Protein AF-A0A948VF00-F1 (afdb_monomer)

Foldseek 3Di:
DDDDDDDDDPVNVVVVVVVVVVVVVVVVVVVVVCVVVVLQVVFCVQQVQQQVQVLVVVQVQLQQFPDWAQDDPQSPQIKTFHDPDPDSLFTKIWTWHDDDQWTKTFIATSVRHGPDIDTRHGQWDSVQWGKADPDPVQQKIKTWTWGGDSRDIDIDIDIHTHND

Radius of gyration: 29.04 Å; Cα contacts (8 Å, |Δi|>4): 302; chains: 1; bounding box: 62×48×95 Å

Secondary structure (DSSP, 8-state):
------PPPHHHHHHHHHHHHHHHHHHHHHHHHHHHHHHHHHHHHHHHHHHHHHHHHHHHHHHT-SEEEE-STT--SEEEEE-SSS-GGG-EEEEEEEETTEEEEEEE-TT--EEEEEEEESSB-GGG-EEEEEETTTTEEEEEEEEEETTEEEEEEEEEE---

pLDDT: mean 88.7, std 11.31, range [40.31, 97.81]

Nearest PDB structures (foldseek):
  3ve1-assembly1_A  TM=3.191E-01  e=6.782E-01  Neisseria meningitidis serogroup B
  8qgy-assembly1_A  TM=3.384E-01  e=9.490E-01  Homo sapiens
  4o3w-assembly1_A  TM=3.665E-01  e=4.303E+00  Actinobacillus suis
  5nmr-assembly1_A  TM=1.958E-01  e=3.440E+00  Mus musculus

Structure (mmCIF, N/CA/C/O backbone):
data_AF-A0A948VF00-F1
#
_entry.id   AF-A0A948VF00-F1
#
loop_
_atom_site.group_PDB
_atom_site.id
_atom_site.type_symbol
_atom_site.label_atom_id
_atom_site.label_alt_id
_atom_site.label_comp_id
_atom_site.label_asym_id
_atom_site.label_entity_id
_atom_site.label_seq_id
_atom_site.pdbx_PDB_ins_code
_atom_site.Cartn_x
_atom_site.Cartn_y
_atom_site.Cartn_z
_atom_site.occupancy
_atom_site.B_iso_or_equiv
_atom_site.auth_seq_id
_atom_site.auth_comp_id
_atom_site.auth_asym_id
_atom_site.auth_atom_id
_atom_site.pdbx_PDB_model_num
ATOM 1 N N . MET A 1 1 ? -35.844 35.276 70.574 1.00 40.31 1 MET A N 1
ATOM 2 C CA . MET A 1 1 ? -35.619 33.813 70.539 1.00 40.31 1 MET A CA 1
ATOM 3 C C . MET A 1 1 ? -36.095 33.294 69.189 1.00 40.31 1 MET A C 1
ATOM 5 O O . MET A 1 1 ? -37.293 33.307 68.944 1.00 40.31 1 MET A O 1
ATOM 9 N N . SER A 1 2 ? -35.182 32.929 68.288 1.00 50.16 2 SER A N 1
ATOM 10 C CA . SER A 1 2 ? -35.513 32.374 66.971 1.00 50.16 2 SER A CA 1
ATOM 11 C C . SER A 1 2 ? -35.809 30.875 67.097 1.00 50.16 2 SER A C 1
ATOM 13 O O . SER A 1 2 ? -34.948 30.086 67.475 1.00 50.16 2 SER A O 1
ATOM 15 N N . LYS A 1 3 ? -37.045 30.470 66.799 1.00 55.75 3 LYS A N 1
ATOM 16 C CA . LYS A 1 3 ? -37.428 29.059 66.648 1.00 55.75 3 LYS A CA 1
ATOM 17 C C . LYS A 1 3 ? -38.077 28.882 65.284 1.00 55.75 3 LYS A C 1
ATOM 19 O O . LYS A 1 3 ? -39.275 29.070 65.120 1.00 55.75 3 LYS A O 1
ATOM 24 N N . GLY A 1 4 ? -37.243 28.551 64.308 1.00 58.94 4 GLY A N 1
ATOM 25 C CA . GLY A 1 4 ? -37.638 28.224 62.944 1.00 58.94 4 GLY A CA 1
ATOM 26 C C . GLY A 1 4 ? -36.839 27.025 62.454 1.00 58.94 4 GLY A C 1
ATOM 27 O O . GLY A 1 4 ? -36.084 27.146 61.502 1.00 58.94 4 GLY A O 1
ATOM 28 N N . GLN A 1 5 ? -36.949 25.886 63.137 1.00 59.25 5 GLN A N 1
ATOM 29 C CA . GLN A 1 5 ? -36.446 24.614 62.619 1.00 59.25 5 GLN A CA 1
ATOM 30 C C . GLN A 1 5 ? -37.650 23.792 62.159 1.00 59.25 5 GLN A C 1
ATOM 32 O O . GLN A 1 5 ? -38.368 23.214 62.971 1.00 59.25 5 GLN A O 1
ATOM 37 N N . LYS A 1 6 ? -37.906 23.812 60.847 1.00 59.59 6 LYS A N 1
ATOM 38 C CA . LYS A 1 6 ? -38.835 22.894 60.186 1.00 59.59 6 LYS A CA 1
ATOM 39 C C . LYS A 1 6 ? -38.057 21.614 59.888 1.00 59.59 6 LYS A C 1
ATOM 41 O O . LYS A 1 6 ? -37.067 21.660 59.166 1.00 59.59 6 LYS A O 1
ATOM 46 N N . GLY A 1 7 ? -38.457 20.510 60.513 1.00 60.22 7 GLY A N 1
ATOM 47 C CA . GLY A 1 7 ? -37.851 19.202 60.287 1.00 60.22 7 GLY A CA 1
ATOM 48 C C . GLY A 1 7 ? -38.147 18.710 58.874 1.00 60.22 7 GLY A C 1
ATOM 49 O O . GLY A 1 7 ? -39.299 18.735 58.445 1.00 60.22 7 GLY A O 1
ATOM 50 N N . PHE A 1 8 ? -37.107 18.269 58.168 1.00 61.38 8 PHE A N 1
ATOM 51 C CA . PHE A 1 8 ? -37.242 17.493 56.939 1.00 61.38 8 PHE A CA 1
ATOM 52 C C . PHE A 1 8 ? -38.110 16.262 57.216 1.00 61.38 8 PHE A C 1
ATOM 54 O O . PHE A 1 8 ? -37.881 15.537 58.188 1.00 61.38 8 PHE A O 1
ATOM 61 N N . THR A 1 9 ? -39.127 16.034 56.389 1.00 81.00 9 THR A N 1
ATOM 62 C CA . THR A 1 9 ? -39.995 14.859 56.542 1.00 81.00 9 THR A CA 1
ATOM 63 C C . THR A 1 9 ? -39.297 13.628 55.956 1.00 81.00 9 THR A C 1
ATOM 65 O O . THR A 1 9 ? -38.672 13.709 54.904 1.00 81.00 9 THR A O 1
ATOM 68 N N . LEU A 1 10 ? -39.391 12.468 56.621 1.00 80.88 10 LEU A N 1
ATOM 69 C CA . LEU A 1 10 ? -38.803 11.194 56.155 1.00 80.88 10 LEU A CA 1
ATOM 70 C C . LEU A 1 10 ? -39.167 10.872 54.694 1.00 80.88 10 LEU A C 1
ATOM 72 O O . LEU A 1 10 ? -38.346 10.352 53.943 1.00 80.88 10 LEU A O 1
ATOM 76 N N . LEU A 1 11 ? -40.384 11.239 54.285 1.00 83.25 11 LEU A N 1
ATOM 77 C CA . LEU A 1 11 ? -40.880 11.095 52.919 1.00 83.25 11 LEU A CA 1
ATOM 78 C C . LEU A 1 11 ? -40.048 11.890 51.901 1.00 83.25 11 LEU A C 1
ATOM 80 O O . LEU A 1 11 ? -39.758 11.390 50.820 1.00 83.25 11 LEU A O 1
ATOM 84 N N . GLU A 1 12 ? -39.628 13.101 52.251 1.00 83.62 12 GLU A N 1
ATOM 85 C CA . GLU A 1 12 ? -38.840 13.980 51.385 1.00 83.62 12 GLU A CA 1
ATOM 86 C C . GLU A 1 12 ? -37.438 13.412 51.126 1.00 83.62 12 GLU A C 1
ATOM 88 O O . GLU A 1 12 ? -36.934 13.492 50.008 1.00 83.62 12 GLU A O 1
ATOM 93 N N . ILE A 1 13 ? -36.846 12.738 52.117 1.00 85.50 13 ILE A N 1
ATOM 94 C CA . ILE A 1 13 ? -35.561 12.039 51.958 1.00 85.50 13 ILE A CA 1
ATOM 95 C C . ILE A 1 13 ? -35.714 10.813 51.046 1.00 85.50 13 ILE A C 1
ATOM 97 O O . ILE A 1 13 ? -34.868 10.572 50.182 1.00 85.50 13 ILE A O 1
ATOM 101 N N . VAL A 1 14 ? -36.797 10.044 51.191 1.00 88.88 14 VAL A N 1
ATOM 102 C CA . VAL A 1 14 ? -37.054 8.865 50.344 1.00 88.88 14 VAL A CA 1
ATOM 103 C C . VAL A 1 14 ? -37.308 9.278 48.893 1.00 88.88 14 VAL A C 1
ATOM 105 O O . VAL A 1 14 ? -36.721 8.711 47.975 1.00 88.88 14 VAL A O 1
ATOM 108 N N . VAL A 1 15 ? -38.124 10.309 48.672 1.00 89.62 15 VAL A N 1
ATOM 109 C CA . VAL A 1 15 ? -38.400 10.819 47.322 1.00 89.62 15 VAL A CA 1
ATOM 110 C C . VAL A 1 15 ? -37.148 11.460 46.715 1.00 89.62 15 VAL A C 1
ATOM 112 O O . VAL A 1 15 ? -36.803 11.166 45.572 1.00 89.62 15 VAL A O 1
ATOM 115 N N . GLY A 1 16 ? -36.415 12.272 47.482 1.00 90.38 16 GLY A N 1
ATOM 116 C CA . GLY A 1 16 ? -35.181 12.911 47.020 1.00 90.38 16 GLY A CA 1
ATOM 117 C C . GLY A 1 16 ? -34.080 11.909 46.658 1.00 90.38 16 GLY A C 1
ATOM 118 O O . GLY A 1 16 ? -33.420 12.066 45.631 1.00 90.38 16 GLY A O 1
ATOM 119 N N . SER A 1 17 ? -33.912 10.844 47.448 1.00 87.44 17 SER A N 1
ATOM 120 C CA . SER A 1 17 ? -32.937 9.780 47.157 1.00 87.44 17 SER A CA 1
ATOM 121 C C . SER A 1 17 ? -33.322 8.942 45.937 1.00 87.44 17 SER A C 1
ATOM 123 O O . SER A 1 17 ? -32.447 8.611 45.137 1.00 87.44 17 SER A O 1
ATOM 125 N N . ALA A 1 18 ? -34.614 8.668 45.731 1.00 91.12 18 ALA A N 1
ATOM 126 C CA . ALA A 1 18 ? -35.093 7.989 44.530 1.00 91.12 18 ALA A CA 1
ATOM 127 C C . ALA A 1 18 ? -34.823 8.817 43.262 1.00 91.12 18 ALA A C 1
ATOM 129 O O . ALA A 1 18 ? -34.304 8.290 42.279 1.00 91.12 18 ALA A O 1
ATOM 130 N N . ILE A 1 19 ? -35.100 10.126 43.299 1.00 91.75 19 ILE A N 1
ATOM 131 C CA . ILE A 1 19 ? -34.811 11.034 42.178 1.00 91.75 19 ILE A CA 1
ATOM 132 C C . ILE A 1 19 ? -33.300 11.096 41.917 1.00 91.75 19 ILE A C 1
ATOM 134 O O . ILE A 1 19 ? -32.871 10.963 40.773 1.00 91.75 19 ILE A O 1
ATOM 138 N N . MET A 1 20 ? -32.482 11.226 42.967 1.00 91.25 20 MET A N 1
ATOM 139 C CA . MET A 1 20 ? -31.017 11.220 42.851 1.00 91.25 20 MET A CA 1
ATOM 140 C C . MET A 1 20 ? -30.490 9.934 42.210 1.00 91.25 20 MET A C 1
ATOM 142 O O . MET A 1 20 ? -29.644 10.010 41.324 1.00 91.25 20 MET A O 1
ATOM 146 N N . ALA A 1 21 ? -30.998 8.763 42.605 1.00 89.00 21 ALA A N 1
ATOM 147 C CA . ALA A 1 21 ? -30.574 7.487 42.034 1.00 89.00 21 ALA A CA 1
ATOM 148 C C . ALA A 1 21 ? -30.869 7.403 40.527 1.00 89.00 21 ALA A C 1
ATOM 150 O O . ALA A 1 21 ? -30.024 6.946 39.757 1.00 89.00 21 ALA A O 1
ATOM 151 N N . VAL A 1 22 ? -32.030 7.902 40.092 1.00 90.81 22 VAL A N 1
ATOM 152 C CA . VAL A 1 22 ? -32.395 7.958 38.668 1.00 90.81 22 VAL A CA 1
ATOM 153 C C . VAL A 1 22 ? -31.482 8.917 37.902 1.00 90.81 22 VAL A C 1
ATOM 155 O O . VAL A 1 22 ? -30.976 8.561 36.839 1.00 90.81 22 VAL A O 1
ATOM 158 N N . VAL A 1 23 ? -31.225 10.110 38.447 1.00 91.50 23 VAL A N 1
ATOM 159 C CA . VAL A 1 23 ? -30.359 11.113 37.808 1.00 91.50 23 VAL A CA 1
ATOM 160 C C . VAL A 1 23 ? -28.924 10.600 37.684 1.00 91.50 23 VAL A C 1
ATOM 162 O O . VAL A 1 23 ? -28.344 10.653 36.601 1.00 91.50 23 VAL A O 1
ATOM 165 N N . VAL A 1 24 ? -28.361 10.048 38.761 1.00 91.75 24 VAL A N 1
ATOM 166 C CA . VAL A 1 24 ? -27.003 9.483 38.754 1.00 91.75 24 VAL A CA 1
ATOM 167 C C . VAL A 1 24 ? -26.916 8.291 37.803 1.00 91.75 24 VAL A C 1
ATOM 169 O O . VAL A 1 24 ? -25.950 8.193 37.049 1.00 91.75 24 VAL A O 1
ATOM 172 N N . GLY A 1 25 ? -27.932 7.424 37.772 1.00 88.06 25 GLY A N 1
ATOM 173 C CA . GLY A 1 25 ? -27.997 6.304 36.833 1.00 88.06 25 GLY A CA 1
ATOM 174 C C . GLY A 1 25 ? -27.995 6.754 35.369 1.00 88.06 25 GLY A C 1
ATOM 175 O O . GLY A 1 25 ? -27.238 6.218 34.561 1.00 88.06 25 GLY A O 1
ATOM 176 N N . ALA A 1 26 ? -28.777 7.783 35.031 1.00 83.06 26 ALA A N 1
ATOM 177 C CA . ALA A 1 26 ? -28.815 8.346 33.682 1.00 83.06 26 ALA A CA 1
ATOM 178 C C . ALA A 1 26 ? -27.469 8.980 33.274 1.00 83.06 26 ALA A C 1
ATOM 180 O O . ALA A 1 26 ? -27.003 8.798 32.145 1.00 83.06 26 ALA A O 1
ATOM 181 N N . ILE A 1 27 ? -26.803 9.676 34.201 1.00 90.31 27 ILE A N 1
ATOM 182 C CA . ILE A 1 27 ? -25.475 10.261 33.969 1.00 90.31 27 ILE A CA 1
ATOM 183 C C . ILE A 1 27 ? -24.422 9.160 33.778 1.00 90.31 27 ILE A C 1
ATOM 185 O O . ILE A 1 27 ? -23.634 9.214 32.840 1.00 90.31 27 ILE A O 1
ATOM 189 N N . ALA A 1 28 ? -24.429 8.121 34.614 1.00 84.50 28 ALA A N 1
ATOM 190 C CA . ALA A 1 28 ? -23.499 7.004 34.479 1.00 84.50 28 ALA A CA 1
ATOM 191 C C . ALA A 1 28 ? -23.665 6.288 33.127 1.00 84.50 28 ALA A C 1
ATOM 193 O O . ALA A 1 28 ? -22.679 6.067 32.428 1.00 84.50 28 ALA A O 1
ATOM 194 N N . ALA A 1 29 ? -24.906 6.008 32.714 1.00 82.38 29 ALA A N 1
ATOM 195 C CA . ALA A 1 29 ? -25.194 5.369 31.432 1.00 82.38 29 ALA A CA 1
ATOM 196 C C . ALA A 1 29 ? -24.700 6.203 30.237 1.00 82.38 29 ALA A C 1
ATOM 198 O O . ALA A 1 29 ? -24.080 5.669 29.319 1.00 82.38 29 ALA A O 1
ATOM 199 N N . THR A 1 30 ? -24.928 7.519 30.259 1.00 78.44 30 THR A N 1
ATOM 200 C CA . THR A 1 30 ? -24.468 8.423 29.190 1.00 78.44 30 THR A CA 1
ATOM 201 C C . THR A 1 30 ? -22.944 8.511 29.120 1.00 78.44 30 THR A C 1
ATOM 203 O O . THR A 1 30 ? -22.387 8.449 28.025 1.00 78.44 30 THR A O 1
ATOM 206 N N . ILE A 1 31 ? -22.255 8.560 30.264 1.00 79.44 31 ILE A N 1
ATOM 207 C CA . ILE A 1 31 ? -20.787 8.511 30.324 1.00 79.44 31 ILE A CA 1
ATOM 208 C C . ILE A 1 31 ? -20.262 7.195 29.733 1.00 79.44 31 ILE A C 1
ATOM 210 O O . ILE A 1 31 ? -19.361 7.216 28.894 1.00 79.44 31 ILE A O 1
ATOM 214 N N . THR A 1 32 ? -20.838 6.050 30.109 1.00 75.94 32 THR A N 1
ATOM 215 C CA . THR A 1 32 ? -20.422 4.742 29.580 1.00 75.94 32 THR A CA 1
ATOM 216 C C . THR A 1 32 ? -20.620 4.643 28.066 1.00 75.94 32 THR A C 1
ATOM 218 O O . THR A 1 32 ? -19.721 4.177 27.369 1.00 75.94 32 THR A O 1
ATOM 221 N N . ILE A 1 33 ? -21.748 5.129 27.538 1.00 75.69 33 ILE A N 1
ATOM 222 C CA . ILE A 1 33 ? -22.019 5.147 26.090 1.00 75.69 33 ILE A CA 1
ATOM 223 C C . ILE A 1 33 ? -20.983 5.997 25.342 1.00 75.69 33 ILE A C 1
ATOM 225 O O . ILE A 1 33 ? -20.519 5.596 24.275 1.00 75.69 33 ILE A O 1
ATOM 229 N N . LEU A 1 34 ? -20.591 7.151 25.890 1.00 71.50 34 LEU A N 1
ATOM 230 C CA . LEU A 1 34 ? -19.570 8.005 25.278 1.00 71.50 34 LEU A CA 1
ATOM 231 C C . LEU A 1 34 ? -18.203 7.314 25.229 1.00 71.50 34 LEU A C 1
ATOM 233 O O . LEU A 1 34 ? -17.562 7.327 24.181 1.00 71.50 34 LEU A O 1
ATOM 237 N N . PHE A 1 35 ? -17.777 6.667 26.317 1.00 70.19 35 PHE A N 1
ATOM 238 C CA . PHE A 1 35 ? -16.492 5.961 26.348 1.00 70.19 35 PHE A CA 1
ATOM 239 C C . PHE A 1 35 ? -16.450 4.744 25.417 1.00 70.19 35 PHE A C 1
ATOM 241 O O . PHE A 1 35 ? -15.442 4.539 24.743 1.00 70.19 35 PHE A O 1
ATOM 248 N N . LEU A 1 36 ? -17.535 3.966 25.335 1.00 66.75 36 LEU A N 1
ATOM 249 C CA . LEU A 1 36 ? -17.604 2.799 24.449 1.00 66.75 36 LEU A CA 1
ATOM 250 C C . LEU A 1 36 ? -17.598 3.196 22.963 1.00 66.75 36 LEU A C 1
ATOM 252 O O . LEU A 1 36 ? -16.896 2.576 22.169 1.00 66.75 36 LEU A O 1
ATOM 256 N N . ASN A 1 37 ? -18.317 4.258 22.587 1.00 62.75 37 ASN A N 1
ATOM 257 C CA . ASN A 1 37 ? -18.371 4.712 21.193 1.00 62.75 37 ASN A CA 1
ATOM 258 C C . ASN A 1 37 ? -17.099 5.446 20.739 1.00 62.75 37 ASN A C 1
ATOM 260 O O . ASN A 1 37 ? -16.770 5.430 19.553 1.00 62.75 37 ASN A O 1
ATOM 264 N N . TYR A 1 38 ? -16.374 6.097 21.655 1.00 60.91 38 TYR A N 1
ATOM 265 C CA . TYR A 1 38 ? -15.172 6.852 21.300 1.00 60.91 38 TYR A CA 1
ATOM 266 C C . TYR A 1 38 ? -14.048 5.947 20.773 1.00 60.91 38 TYR A C 1
ATOM 268 O O . TYR A 1 38 ? -13.407 6.303 19.788 1.00 60.91 38 TYR A O 1
ATOM 276 N N . GLY A 1 39 ? -13.845 4.766 21.372 1.00 58.66 39 GLY A N 1
ATOM 277 C CA . GLY A 1 39 ? -12.815 3.813 20.931 1.00 58.66 39 GLY A CA 1
ATOM 278 C C . GLY A 1 39 ? -13.050 3.285 19.510 1.00 58.66 39 GLY A C 1
ATOM 279 O O . GLY A 1 39 ? -12.154 3.337 18.673 1.00 58.66 39 GLY A O 1
ATOM 280 N N . GLN A 1 40 ? -14.283 2.876 19.190 1.00 61.03 40 GLN A N 1
ATOM 281 C CA . GLN A 1 40 ? -14.621 2.378 17.848 1.00 61.03 40 GLN A CA 1
ATOM 282 C C . GLN A 1 40 ? -14.497 3.467 16.772 1.00 61.03 40 GLN A C 1
ATOM 284 O O . GLN A 1 40 ? -13.929 3.241 15.702 1.00 61.03 40 GLN A O 1
ATOM 289 N N . MET A 1 41 ? -14.955 4.690 17.064 1.00 61.75 41 MET A N 1
ATOM 290 C CA . MET A 1 41 ? -14.797 5.803 16.124 1.00 61.75 41 MET A CA 1
ATOM 291 C C . MET A 1 41 ? -13.331 6.227 15.959 1.00 61.75 41 MET A C 1
ATOM 293 O O . MET A 1 41 ? -12.934 6.627 14.865 1.00 61.75 41 MET A O 1
ATOM 297 N N . ALA A 1 42 ? -12.505 6.137 17.005 1.00 66.44 42 ALA A N 1
ATOM 298 C CA . ALA A 1 42 ? -11.089 6.500 16.942 1.00 66.44 42 ALA A CA 1
ATOM 299 C C . ALA A 1 42 ? -10.274 5.559 16.033 1.00 66.44 42 ALA A C 1
ATOM 301 O O . ALA A 1 42 ? -9.467 6.036 15.222 1.00 66.44 42 ALA A O 1
ATOM 302 N N . GLY A 1 43 ? -10.527 4.246 16.112 1.00 72.12 43 GLY A N 1
ATOM 303 C CA . GLY A 1 43 ? -9.907 3.242 15.243 1.00 72.12 43 GLY A CA 1
ATOM 304 C C . GLY A 1 43 ? -10.194 3.510 13.763 1.00 72.12 43 GLY A C 1
ATOM 305 O O . GLY A 1 43 ? -9.265 3.690 12.968 1.00 72.12 43 GLY A O 1
ATOM 306 N N . GLN A 1 44 ? -11.474 3.667 13.406 1.00 76.75 44 GLN A N 1
ATOM 307 C CA . GLN A 1 44 ? -11.890 3.961 12.028 1.00 76.75 44 GLN A CA 1
ATOM 308 C C . GLN A 1 44 ? -11.367 5.313 11.519 1.00 76.75 44 GLN A C 1
ATOM 310 O O . GLN A 1 44 ? -10.874 5.392 10.391 1.00 76.75 44 GLN A O 1
ATOM 315 N N . ASN A 1 45 ? -11.395 6.359 12.356 1.00 81.44 45 ASN A N 1
ATOM 316 C CA . ASN A 1 45 ? -10.863 7.683 12.008 1.00 81.44 45 ASN A CA 1
ATOM 317 C C . ASN A 1 45 ? -9.354 7.669 11.733 1.00 81.44 45 ASN A C 1
ATOM 319 O O . ASN A 1 45 ? -8.853 8.562 11.052 1.00 81.44 45 ASN A O 1
ATOM 323 N N . THR A 1 46 ? -8.628 6.659 12.220 1.00 86.62 46 THR A N 1
ATOM 324 C CA . THR A 1 46 ? -7.211 6.487 11.888 1.00 86.62 46 THR A CA 1
ATOM 325 C C . THR A 1 46 ? -7.006 5.575 10.689 1.00 86.62 46 THR A C 1
ATOM 327 O O . THR A 1 46 ? -6.203 5.910 9.824 1.00 86.62 46 THR A O 1
ATOM 330 N N . ALA A 1 47 ? -7.701 4.437 10.624 1.00 91.38 47 ALA A N 1
ATOM 331 C CA . ALA A 1 47 ? -7.515 3.434 9.577 1.00 91.38 47 ALA A CA 1
ATOM 332 C C . ALA A 1 47 ? -7.950 3.943 8.191 1.00 91.38 47 ALA A C 1
ATOM 334 O O . ALA A 1 47 ? -7.290 3.665 7.189 1.00 91.38 47 ALA A O 1
ATOM 335 N N . LEU A 1 48 ? -9.023 4.743 8.122 1.00 93.50 48 LEU A N 1
ATOM 336 C CA . LEU A 1 48 ? -9.547 5.257 6.856 1.00 93.50 48 LEU A CA 1
ATOM 337 C C . LEU A 1 48 ? -8.536 6.146 6.095 1.00 93.50 48 LEU A C 1
ATOM 339 O O . LEU A 1 48 ? -8.307 5.878 4.913 1.00 93.50 48 LEU A O 1
ATOM 343 N N . PRO A 1 49 ? -7.883 7.149 6.717 1.00 94.62 49 PRO A N 1
ATOM 344 C CA . PRO A 1 49 ? -6.812 7.896 6.061 1.00 94.62 49 PRO A CA 1
ATOM 345 C C . PRO A 1 49 ? -5.667 7.019 5.536 1.00 94.62 49 PRO A C 1
ATOM 347 O O . PRO A 1 49 ? -5.111 7.329 4.484 1.00 94.62 49 PRO A O 1
ATOM 350 N N . GLN A 1 50 ? -5.331 5.914 6.217 1.00 95.94 50 GLN A N 1
ATOM 351 C CA . GLN A 1 50 ? -4.245 5.019 5.791 1.00 95.94 50 GLN A CA 1
ATOM 352 C C . GLN A 1 50 ? -4.583 4.315 4.477 1.00 95.94 50 GLN A C 1
ATOM 354 O O . GLN A 1 50 ? -3.815 4.389 3.517 1.00 95.94 50 GLN A O 1
ATOM 359 N N . VAL A 1 51 ? -5.768 3.700 4.391 1.00 96.50 51 VAL A N 1
ATOM 360 C CA . VAL A 1 51 ? -6.206 3.033 3.154 1.00 96.50 51 VAL A CA 1
ATOM 361 C C . VAL A 1 51 ? -6.429 4.022 2.011 1.00 96.50 51 VAL A C 1
ATOM 363 O O . VAL A 1 51 ? -6.239 3.669 0.847 1.00 96.50 51 VAL A O 1
ATOM 366 N N . GLN A 1 52 ? -6.823 5.263 2.319 1.00 97.00 52 GLN A N 1
ATOM 367 C CA . GLN A 1 52 ? -6.980 6.332 1.331 1.00 97.00 52 GLN A CA 1
ATOM 368 C C . GLN A 1 52 ? -5.635 6.814 0.794 1.00 97.00 52 GLN A C 1
ATOM 370 O O . GLN A 1 52 ? -5.489 6.947 -0.420 1.00 97.00 52 GLN A O 1
ATOM 375 N N . ASN A 1 53 ? -4.644 7.029 1.661 1.00 97.44 53 ASN A N 1
ATOM 376 C CA . ASN A 1 53 ? -3.322 7.466 1.223 1.00 97.44 53 ASN A CA 1
ATOM 377 C C . ASN A 1 53 ? -2.619 6.370 0.409 1.00 97.44 53 ASN A C 1
ATOM 379 O O . ASN A 1 53 ? -2.103 6.646 -0.672 1.00 97.44 53 ASN A O 1
ATOM 383 N N . ALA A 1 54 ? -2.677 5.113 0.865 1.00 96.94 54 ALA A N 1
ATOM 384 C CA . ALA A 1 54 ? -2.165 3.971 0.107 1.00 96.94 54 ALA A CA 1
ATOM 385 C C . ALA A 1 54 ? -2.826 3.860 -1.275 1.00 96.94 54 ALA A C 1
ATOM 387 O O . ALA A 1 54 ? -2.132 3.790 -2.291 1.00 96.94 54 ALA A O 1
ATOM 388 N N . GLY A 1 55 ? -4.161 3.932 -1.316 1.00 97.06 55 GLY A N 1
ATOM 389 C CA . GLY A 1 55 ? -4.924 3.926 -2.560 1.00 97.06 55 GLY A CA 1
ATOM 390 C C . GLY A 1 55 ? -4.530 5.055 -3.507 1.00 97.06 55 GLY A C 1
ATOM 391 O O . GLY A 1 55 ? -4.293 4.803 -4.686 1.00 97.06 55 GLY A O 1
ATOM 392 N N . PHE A 1 56 ? -4.405 6.282 -2.995 1.00 97.31 56 PHE A N 1
ATOM 393 C CA . PHE A 1 56 ? -4.011 7.452 -3.779 1.00 97.31 56 PHE A CA 1
ATOM 394 C C . PHE A 1 56 ? -2.635 7.276 -4.427 1.00 97.31 56 PHE A C 1
ATOM 396 O O . PHE A 1 56 ? -2.511 7.434 -5.641 1.00 97.31 56 PHE A O 1
ATOM 403 N N . TRP A 1 57 ? -1.613 6.929 -3.640 1.00 97.62 57 TRP A N 1
ATOM 404 C CA . TRP A 1 57 ? -0.247 6.815 -4.148 1.00 97.62 57 TRP A CA 1
ATOM 405 C C . TRP A 1 57 ? -0.111 5.695 -5.175 1.00 97.62 57 TRP A C 1
ATOM 407 O O . TRP A 1 57 ? 0.423 5.944 -6.252 1.00 97.62 57 TRP A O 1
ATOM 417 N N . VAL A 1 58 ? -0.605 4.491 -4.867 1.00 96.88 58 VAL A N 1
ATOM 418 C CA . VAL A 1 58 ? -0.498 3.345 -5.784 1.00 96.88 58 VAL A CA 1
ATOM 419 C C . VAL A 1 58 ? -1.289 3.606 -7.065 1.00 96.88 58 VAL A C 1
ATOM 421 O O . VAL A 1 58 ? -0.761 3.424 -8.156 1.00 96.88 58 VAL A O 1
ATOM 424 N N . THR A 1 59 ? -2.530 4.095 -6.959 1.00 96.56 59 THR A N 1
ATOM 425 C CA . THR A 1 59 ? -3.370 4.379 -8.136 1.00 96.56 59 THR A CA 1
ATOM 426 C C . THR A 1 59 ? -2.719 5.413 -9.044 1.00 96.56 59 THR A C 1
ATOM 428 O O . THR A 1 59 ? -2.679 5.223 -10.258 1.00 96.56 59 THR A O 1
ATOM 431 N N . ARG A 1 60 ? -2.203 6.505 -8.469 1.00 96.25 60 ARG A N 1
ATOM 432 C CA . ARG A 1 60 ? -1.543 7.564 -9.234 1.00 96.25 60 ARG A CA 1
ATOM 433 C C . ARG A 1 60 ? -0.350 7.012 -10.008 1.00 96.25 60 ARG A C 1
ATOM 435 O O . ARG A 1 60 ? -0.246 7.264 -11.202 1.00 96.25 60 ARG A O 1
ATOM 442 N N . ASP A 1 61 ? 0.512 6.251 -9.341 1.00 96.50 61 ASP A N 1
ATOM 443 C CA . ASP A 1 61 ? 1.723 5.734 -9.967 1.00 96.50 61 ASP A CA 1
ATOM 444 C C . ASP A 1 61 ? 1.411 4.671 -11.022 1.00 96.50 61 ASP A C 1
ATOM 446 O O . ASP A 1 61 ? 2.013 4.705 -12.091 1.00 96.50 61 ASP A O 1
ATOM 450 N N . VAL A 1 62 ? 0.421 3.800 -10.787 1.00 95.94 62 VAL A N 1
ATOM 451 C CA . VAL A 1 62 ? -0.053 2.835 -11.793 1.00 95.94 62 VAL A CA 1
ATOM 452 C C . VAL A 1 62 ? -0.572 3.563 -13.032 1.00 95.94 62 VAL A C 1
ATOM 454 O O . VAL A 1 62 ? -0.170 3.223 -14.142 1.00 95.94 62 VAL A O 1
ATOM 457 N N . GLN A 1 63 ? -1.398 4.603 -12.869 1.00 95.56 63 GLN A N 1
ATOM 458 C CA . GLN A 1 63 ? -1.925 5.384 -13.998 1.00 95.56 63 GLN A CA 1
ATOM 459 C C . GLN A 1 63 ? -0.819 5.984 -14.868 1.00 95.56 63 GLN A C 1
ATOM 461 O O . GLN A 1 63 ? -0.987 6.073 -16.082 1.00 95.56 63 GLN A O 1
ATOM 466 N N . THR A 1 64 ? 0.288 6.396 -14.252 1.00 94.69 64 THR A N 1
ATOM 467 C CA . THR A 1 64 ? 1.439 7.0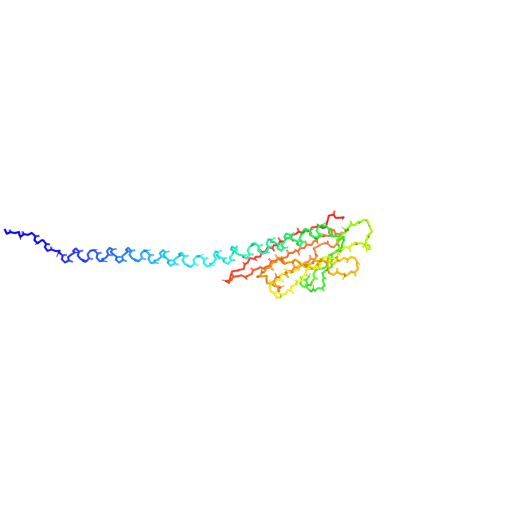01 -14.932 1.00 94.69 64 THR A CA 1
ATOM 468 C C . THR A 1 64 ? 2.550 6.009 -15.250 1.00 94.69 64 THR A C 1
ATOM 470 O O . THR A 1 64 ? 3.604 6.431 -15.704 1.00 94.69 64 THR A O 1
ATOM 473 N N . SER A 1 65 ? 2.374 4.718 -14.976 1.00 94.94 65 SER A N 1
ATOM 474 C CA . SER A 1 65 ? 3.418 3.718 -15.200 1.00 94.94 65 SER A CA 1
ATOM 475 C C . SER A 1 65 ? 3.325 3.123 -16.596 1.00 94.94 65 SER A C 1
ATOM 477 O O . SER A 1 65 ? 2.236 2.805 -17.077 1.00 94.94 65 SER A O 1
ATOM 479 N N . ARG A 1 66 ? 4.477 2.940 -17.240 1.00 92.31 66 ARG A N 1
ATOM 480 C CA . ARG A 1 66 ? 4.582 2.241 -18.522 1.00 92.31 66 ARG A CA 1
ATOM 481 C C . ARG A 1 66 ? 4.438 0.733 -18.329 1.00 92.31 66 ARG A C 1
ATOM 483 O O . ARG A 1 66 ? 3.795 0.059 -19.126 1.00 92.31 66 ARG A O 1
ATOM 490 N N . ASN A 1 67 ? 4.995 0.212 -17.237 1.00 92.19 67 ASN A N 1
ATOM 491 C CA . ASN A 1 67 ? 4.922 -1.201 -16.886 1.00 92.19 67 ASN A CA 1
ATOM 492 C C . ASN A 1 67 ? 4.582 -1.377 -15.401 1.00 92.19 67 ASN A C 1
ATOM 494 O O . ASN A 1 67 ? 5.086 -0.636 -14.555 1.00 92.19 67 ASN A O 1
ATOM 498 N N . VAL A 1 68 ? 3.751 -2.377 -15.114 1.00 94.50 68 VAL A N 1
ATOM 499 C CA . VAL A 1 68 ? 3.271 -2.760 -13.786 1.00 94.50 68 VAL A CA 1
ATOM 500 C C . VAL A 1 68 ? 3.647 -4.218 -13.568 1.00 94.50 68 VAL A C 1
ATOM 502 O O . VAL A 1 68 ? 3.178 -5.102 -14.280 1.00 94.50 68 VAL A O 1
ATOM 505 N N . THR A 1 69 ? 4.499 -4.488 -12.586 1.00 93.50 69 THR A N 1
ATOM 506 C CA . THR A 1 69 ? 4.952 -5.843 -12.261 1.00 93.50 69 THR A CA 1
ATOM 507 C C . THR A 1 69 ? 4.670 -6.147 -10.797 1.00 93.50 69 THR A C 1
ATOM 509 O O . THR A 1 69 ? 5.169 -5.477 -9.898 1.00 93.50 69 THR A O 1
ATOM 512 N N . ALA A 1 70 ? 3.864 -7.176 -10.566 1.00 90.88 70 ALA A N 1
ATOM 513 C CA . ALA A 1 70 ? 3.535 -7.703 -9.251 1.00 90.88 70 ALA A CA 1
ATOM 514 C C . ALA A 1 70 ? 4.303 -9.014 -9.043 1.00 90.88 70 ALA A C 1
ATOM 516 O O . ALA A 1 70 ? 4.187 -9.922 -9.867 1.00 90.88 70 ALA A O 1
ATOM 517 N N . THR A 1 71 ? 5.117 -9.089 -7.988 1.00 80.25 71 THR A N 1
ATOM 518 C CA . THR A 1 71 ? 6.103 -10.178 -7.838 1.00 80.25 71 THR A CA 1
ATOM 519 C C . THR A 1 71 ? 5.565 -11.369 -7.040 1.00 80.25 71 THR A C 1
ATOM 521 O O . THR A 1 71 ? 5.840 -12.515 -7.389 1.00 80.25 71 THR A O 1
ATOM 524 N N . ASP A 1 72 ? 4.747 -11.102 -6.020 1.00 86.00 72 ASP A N 1
ATOM 525 C CA . ASP A 1 72 ? 4.234 -12.116 -5.090 1.00 86.00 72 ASP A CA 1
ATOM 526 C C . ASP A 1 72 ? 2.742 -12.418 -5.323 1.00 86.00 72 ASP A C 1
ATOM 528 O O . ASP A 1 72 ? 2.053 -11.654 -6.005 1.00 86.00 72 ASP A O 1
ATOM 532 N N . PRO A 1 73 ? 2.188 -13.504 -4.741 1.00 85.50 73 PRO A N 1
ATOM 533 C CA . PRO A 1 73 ? 0.788 -13.896 -4.945 1.00 85.50 73 PRO A CA 1
ATOM 534 C C . PRO A 1 73 ? -0.252 -12.856 -4.505 1.00 85.50 73 PRO A C 1
ATOM 536 O O . PRO A 1 73 ? -1.327 -12.778 -5.095 1.00 85.50 73 PRO A O 1
ATOM 539 N N . ASN A 1 74 ? 0.054 -12.056 -3.479 1.00 89.06 74 ASN A N 1
ATOM 540 C CA . ASN A 1 74 ? -0.779 -10.923 -3.055 1.00 89.06 74 ASN A CA 1
ATOM 541 C C . ASN A 1 74 ? -0.506 -9.654 -3.887 1.00 89.06 74 ASN A C 1
ATOM 543 O O . ASN A 1 74 ? -1.162 -8.636 -3.704 1.00 89.06 74 ASN A O 1
ATOM 547 N N . GLY A 1 75 ? 0.454 -9.697 -4.803 1.00 90.31 75 GLY A N 1
ATOM 548 C CA . GLY A 1 75 ? 0.832 -8.603 -5.680 1.00 90.31 75 GLY A CA 1
ATOM 549 C C . GLY A 1 75 ? 1.836 -7.606 -5.104 1.00 90.31 75 GLY A C 1
ATOM 550 O O . GLY A 1 75 ? 2.133 -6.619 -5.774 1.00 90.31 75 GLY A O 1
ATOM 551 N N . PHE A 1 76 ? 2.380 -7.858 -3.907 1.00 92.25 76 PHE A N 1
ATOM 552 C CA . PHE A 1 76 ? 3.399 -7.024 -3.268 1.00 92.25 76 PHE A CA 1
ATOM 553 C C . PHE A 1 76 ? 4.660 -7.832 -2.944 1.00 92.25 76 PHE A C 1
ATOM 555 O O . PHE A 1 76 ? 4.526 -8.830 -2.261 1.00 92.25 76 PHE A O 1
ATOM 562 N N . PRO A 1 77 ? 5.871 -7.384 -3.315 1.00 94.06 77 PRO A N 1
ATOM 563 C CA . PRO A 1 77 ? 6.180 -6.030 -3.746 1.00 94.06 77 PRO A CA 1
ATOM 564 C C . PRO A 1 77 ? 5.704 -5.738 -5.171 1.00 94.06 77 PRO A C 1
ATOM 566 O O . PRO A 1 77 ? 5.818 -6.571 -6.078 1.00 94.06 77 PRO A O 1
ATOM 569 N N . LEU A 1 78 ? 5.153 -4.534 -5.333 1.00 95.69 78 LEU A N 1
ATOM 570 C CA . LEU A 1 78 ? 4.658 -4.007 -6.601 1.00 95.69 78 LEU A CA 1
ATOM 571 C C . LEU A 1 78 ? 5.717 -3.070 -7.176 1.00 95.69 78 LEU A C 1
ATOM 573 O O . LEU A 1 78 ? 6.049 -2.064 -6.552 1.00 95.69 78 LEU A O 1
ATOM 577 N N . SER A 1 79 ? 6.227 -3.388 -8.359 1.00 96.44 79 SER A N 1
ATOM 578 C CA . SER A 1 79 ? 7.224 -2.598 -9.077 1.00 96.44 79 SER A CA 1
ATOM 579 C C . SER A 1 79 ? 6.594 -1.926 -10.294 1.00 96.44 79 SER A C 1
ATOM 581 O O . SER A 1 79 ? 5.921 -2.570 -11.099 1.00 96.44 79 SER A O 1
ATOM 583 N N . LEU A 1 80 ? 6.791 -0.616 -10.417 1.00 95.94 80 LEU A N 1
ATOM 584 C CA . LEU A 1 80 ? 6.213 0.222 -11.464 1.00 95.94 80 LEU A CA 1
ATOM 585 C C . LEU A 1 80 ? 7.323 0.968 -12.201 1.00 95.94 80 LEU A C 1
ATOM 587 O O . LEU A 1 80 ? 8.134 1.637 -11.566 1.00 95.94 80 LEU A O 1
ATOM 591 N N . ARG A 1 81 ? 7.325 0.927 -13.535 1.00 95.94 81 ARG A N 1
ATOM 592 C CA . ARG A 1 81 ? 8.231 1.745 -14.360 1.00 95.94 81 ARG A CA 1
ATOM 593 C C . ARG A 1 81 ? 7.568 3.070 -14.702 1.00 95.94 81 ARG A C 1
ATOM 595 O O . ARG A 1 81 ? 6.537 3.084 -15.370 1.00 95.94 81 ARG A O 1
ATOM 602 N N . LEU A 1 82 ? 8.135 4.166 -14.213 1.00 95.19 82 LEU A N 1
ATOM 603 C CA . LEU A 1 82 ? 7.623 5.521 -14.375 1.00 95.19 82 LEU A CA 1
ATOM 604 C C . LEU A 1 82 ? 8.433 6.250 -15.456 1.00 95.19 82 LEU A C 1
ATOM 606 O O . LEU A 1 82 ? 9.634 6.459 -15.259 1.00 95.19 82 LEU A O 1
ATOM 610 N N . PRO A 1 83 ? 7.804 6.676 -16.563 1.00 94.25 83 PRO A N 1
ATOM 611 C CA . PRO A 1 83 ? 8.502 7.369 -17.626 1.00 94.25 83 PRO A CA 1
ATOM 612 C C . PRO A 1 83 ? 8.946 8.760 -17.186 1.00 94.25 83 PRO A C 1
ATOM 614 O O . PRO A 1 83 ? 8.159 9.547 -16.655 1.00 94.25 83 PRO A O 1
ATOM 617 N N . VAL A 1 84 ? 10.221 9.058 -17.429 1.00 91.56 84 VAL A N 1
ATOM 618 C CA . VAL A 1 84 ? 10.812 10.393 -17.228 1.00 91.56 84 VAL A CA 1
ATOM 619 C C . VAL A 1 84 ? 10.885 11.144 -18.555 1.00 91.56 84 VAL A C 1
ATOM 621 O O . VAL A 1 84 ? 10.648 12.351 -18.607 1.00 91.56 84 VAL A O 1
ATOM 624 N N . ASP A 1 85 ? 11.166 10.422 -19.638 1.00 90.62 85 ASP A N 1
ATOM 625 C CA . ASP A 1 85 ? 11.177 10.927 -21.003 1.00 90.62 85 ASP A CA 1
ATOM 626 C C . ASP A 1 85 ? 10.656 9.857 -21.990 1.00 90.62 85 ASP A C 1
ATOM 628 O O . ASP A 1 85 ? 9.960 8.912 -21.611 1.00 90.62 85 ASP A O 1
ATOM 632 N N . ILE A 1 86 ? 10.918 10.039 -23.287 1.00 89.44 86 ILE A N 1
ATOM 633 C CA . ILE A 1 86 ? 10.484 9.100 -24.330 1.00 89.44 86 ILE A CA 1
ATOM 634 C C . ILE A 1 86 ? 11.283 7.784 -24.332 1.00 89.44 86 ILE A C 1
ATOM 636 O O . ILE A 1 86 ? 10.772 6.767 -24.801 1.00 89.44 86 ILE A O 1
ATOM 640 N N . ASN A 1 87 ? 12.517 7.797 -23.828 1.00 92.25 87 ASN A N 1
ATOM 641 C CA . ASN A 1 87 ? 13.433 6.668 -23.790 1.00 92.25 87 ASN A CA 1
ATOM 642 C C . ASN A 1 87 ? 13.204 5.830 -22.526 1.00 92.25 87 ASN A C 1
ATOM 644 O O . ASN A 1 87 ? 13.560 6.224 -21.423 1.00 92.25 87 ASN A O 1
ATOM 648 N N . GLU A 1 88 ? 12.710 4.610 -22.718 1.00 90.62 88 GLU A N 1
ATOM 649 C CA . GLU A 1 88 ? 12.407 3.652 -21.643 1.00 90.62 88 GLU A CA 1
ATOM 650 C C . GLU A 1 88 ? 13.601 3.323 -20.746 1.00 90.62 88 GLU A C 1
ATOM 652 O O . GLU A 1 88 ? 13.434 2.973 -19.582 1.00 90.62 88 GLU A O 1
ATOM 657 N N . ASN A 1 89 ? 14.823 3.462 -21.266 1.00 91.31 89 ASN A N 1
ATOM 658 C CA . ASN A 1 89 ? 16.033 3.229 -20.482 1.00 91.31 89 ASN A CA 1
ATOM 659 C C . ASN A 1 89 ? 16.262 4.298 -19.407 1.00 91.31 89 ASN A C 1
ATOM 661 O O . ASN A 1 89 ? 17.101 4.088 -18.542 1.00 91.31 89 ASN A O 1
ATOM 665 N N . ASN A 1 90 ? 15.546 5.423 -19.469 1.00 93.88 90 ASN A N 1
ATOM 666 C CA . ASN A 1 90 ? 15.600 6.497 -18.484 1.00 93.88 90 ASN A CA 1
ATOM 667 C C . ASN A 1 90 ? 14.424 6.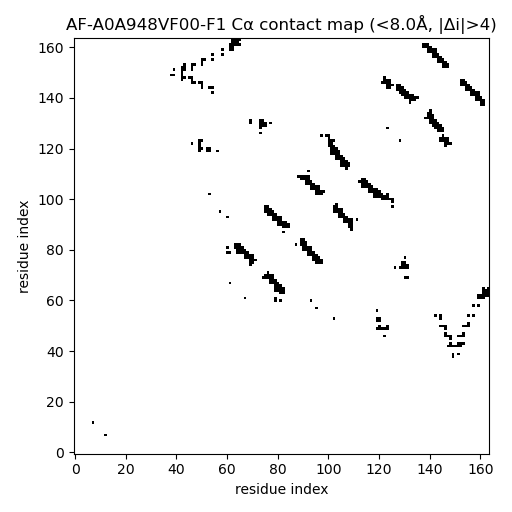432 -17.489 1.00 93.88 90 ASN A C 1
ATOM 669 O O . ASN A 1 90 ? 14.300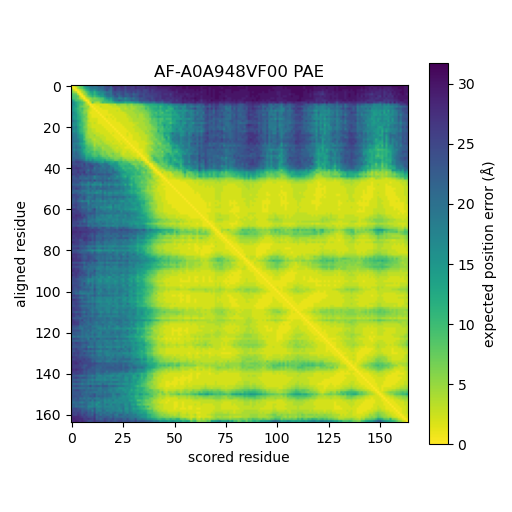 7.315 -16.639 1.00 93.88 90 ASN A O 1
ATOM 673 N N . ASP A 1 91 ? 13.558 5.416 -17.584 1.00 95.12 91 ASP A N 1
ATOM 674 C CA . ASP A 1 91 ? 12.408 5.262 -16.696 1.00 95.12 91 ASP A CA 1
ATOM 675 C C . ASP A 1 91 ? 12.869 4.967 -15.259 1.00 95.12 91 ASP A C 1
ATOM 677 O O . ASP A 1 91 ? 13.657 4.054 -14.991 1.00 95.12 91 ASP A O 1
ATOM 681 N N . ASN A 1 92 ? 12.301 5.706 -14.310 1.00 96.31 92 ASN A N 1
ATOM 682 C CA . ASN A 1 92 ? 12.487 5.448 -12.888 1.00 96.31 92 ASN A CA 1
ATOM 683 C C . ASN A 1 92 ? 11.672 4.217 -12.463 1.00 96.31 92 ASN A C 1
ATOM 685 O O . ASN A 1 92 ? 10.671 3.874 -13.093 1.00 96.31 92 ASN A O 1
ATOM 689 N N . SER A 1 93 ? 12.045 3.578 -11.354 1.00 96.50 93 SER A N 1
ATOM 690 C CA . SER A 1 93 ? 11.267 2.476 -10.772 1.00 96.50 93 SER A CA 1
ATOM 691 C C . SER A 1 93 ? 10.661 2.880 -9.435 1.00 96.50 93 SER A C 1
ATOM 693 O O . SER A 1 93 ? 11.382 3.298 -8.534 1.00 96.50 93 SER A O 1
ATOM 695 N N . ALA A 1 94 ? 9.346 2.748 -9.276 1.00 97.38 94 ALA A N 1
ATOM 696 C CA . ALA A 1 94 ? 8.669 2.893 -7.992 1.00 97.38 94 ALA A CA 1
ATOM 697 C C . ALA A 1 94 ? 8.275 1.515 -7.457 1.00 97.38 94 ALA A C 1
ATOM 699 O O . ALA A 1 94 ? 7.430 0.833 -8.034 1.00 97.38 94 ALA A O 1
ATOM 700 N N . ASN A 1 95 ? 8.874 1.130 -6.334 1.00 97.19 95 ASN A N 1
ATOM 701 C CA . ASN A 1 95 ? 8.625 -0.134 -5.661 1.00 97.19 95 ASN A CA 1
ATOM 702 C C . ASN A 1 95 ? 7.808 0.111 -4.391 1.00 97.19 95 ASN A C 1
ATOM 704 O O . ASN A 1 95 ? 8.196 0.900 -3.527 1.00 97.19 95 ASN A O 1
ATOM 708 N N . TYR A 1 96 ? 6.678 -0.576 -4.271 1.00 97.31 96 TYR A N 1
ATOM 709 C CA . TYR A 1 96 ? 5.839 -0.577 -3.080 1.00 97.31 96 TYR A CA 1
ATOM 710 C C . TYR A 1 96 ? 6.114 -1.834 -2.273 1.00 97.31 96 TYR A C 1
ATOM 712 O O . TYR A 1 96 ? 5.851 -2.944 -2.739 1.00 97.31 96 TYR A O 1
ATOM 720 N N . VAL A 1 97 ? 6.645 -1.647 -1.068 1.00 95.81 97 VAL A N 1
ATOM 721 C CA . VAL A 1 97 ? 7.137 -2.730 -0.213 1.00 95.81 97 VAL A CA 1
ATOM 722 C C . VAL A 1 97 ? 6.502 -2.615 1.166 1.00 95.81 97 VAL A C 1
ATOM 724 O O . VAL A 1 97 ? 6.392 -1.517 1.722 1.00 95.81 97 VAL A O 1
ATOM 727 N N . PHE A 1 98 ? 6.085 -3.758 1.709 1.00 95.38 98 PHE A N 1
ATOM 728 C CA . PHE A 1 98 ? 5.621 -3.860 3.086 1.00 95.38 98 PHE A CA 1
ATOM 729 C C . PHE A 1 98 ? 6.791 -4.079 4.046 1.00 95.38 98 PHE A C 1
ATOM 731 O O . PHE A 1 98 ? 7.624 -4.960 3.849 1.00 95.38 98 PHE A O 1
ATOM 738 N N . GLU A 1 99 ? 6.810 -3.304 5.124 1.00 94.88 99 GLU A N 1
ATOM 739 C CA . GLU A 1 99 ? 7.659 -3.513 6.294 1.00 94.88 99 GLU A CA 1
ATOM 740 C C . GLU A 1 99 ? 6.743 -3.676 7.516 1.00 94.88 99 GLU A C 1
ATOM 742 O O . GLU A 1 99 ? 6.356 -2.707 8.176 1.00 94.88 99 GLU A O 1
ATOM 747 N N . GLY A 1 100 ? 6.310 -4.914 7.769 1.00 92.88 100 GLY A N 1
ATOM 748 C CA . GLY A 1 100 ? 5.236 -5.194 8.724 1.00 92.88 100 GLY A CA 1
ATOM 749 C C . GLY A 1 100 ? 3.914 -4.570 8.263 1.00 92.88 100 GLY A C 1
ATOM 750 O O . GLY A 1 100 ? 3.469 -4.821 7.148 1.00 92.88 100 GLY A O 1
ATOM 751 N N . SER A 1 101 ? 3.307 -3.723 9.101 1.00 94.31 101 SER A 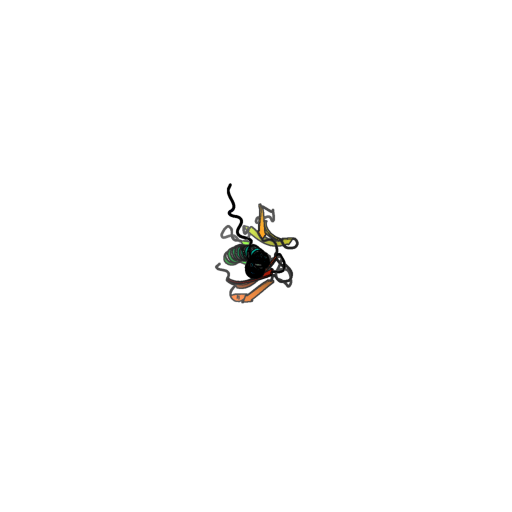N 1
ATOM 752 C CA . SER A 1 101 ? 2.062 -2.996 8.790 1.00 94.31 101 SER A CA 1
ATOM 753 C C . SER A 1 101 ? 2.263 -1.717 7.974 1.00 94.31 101 SER A C 1
ATOM 755 O O . SER A 1 101 ? 1.307 -0.972 7.736 1.00 94.31 101 SER A O 1
ATOM 757 N N . LYS A 1 102 ? 3.507 -1.416 7.589 1.00 96.38 102 LYS A N 1
ATOM 758 C CA . LYS A 1 102 ? 3.866 -0.171 6.914 1.00 96.38 102 LYS A CA 1
ATOM 759 C C . LYS A 1 102 ? 4.044 -0.403 5.431 1.00 96.38 102 LYS A C 1
ATOM 761 O O . LYS A 1 102 ? 4.831 -1.255 5.035 1.00 96.38 102 LYS A O 1
ATOM 766 N N . LEU A 1 103 ? 3.384 0.412 4.619 1.00 97.50 103 LEU A N 1
ATOM 767 C CA . LEU A 1 103 ? 3.652 0.482 3.190 1.00 97.50 103 LEU A CA 1
ATOM 768 C C . LEU A 1 103 ? 4.619 1.624 2.913 1.00 97.50 103 LEU A C 1
ATOM 770 O O . LEU A 1 103 ? 4.376 2.779 3.283 1.00 97.50 103 LEU A O 1
ATOM 774 N N . LYS A 1 104 ? 5.707 1.295 2.228 1.00 97.69 104 LYS A N 1
ATOM 775 C CA . LYS A 1 104 ? 6.705 2.250 1.761 1.00 97.69 104 LYS A CA 1
ATOM 776 C C . LYS A 1 104 ? 6.729 2.272 0.247 1.00 97.69 104 LYS A C 1
ATOM 778 O O . LYS A 1 104 ? 6.509 1.255 -0.403 1.00 97.69 104 LYS A O 1
ATOM 783 N N . ARG A 1 105 ? 7.032 3.445 -0.296 1.00 97.69 105 ARG A N 1
ATOM 784 C CA . ARG A 1 105 ? 7.321 3.655 -1.709 1.00 97.69 105 ARG A CA 1
ATOM 785 C C . ARG A 1 105 ? 8.792 4.010 -1.850 1.00 97.69 105 ARG A C 1
ATOM 787 O O . ARG A 1 105 ? 9.209 5.078 -1.406 1.00 97.69 105 ARG A O 1
ATOM 794 N N . GLN A 1 106 ? 9.549 3.136 -2.485 1.00 97.81 106 GLN A N 1
ATOM 795 C CA . GLN A 1 106 ? 10.958 3.325 -2.797 1.00 97.81 106 GLN A CA 1
ATOM 796 C C . GLN A 1 106 ? 11.084 3.685 -4.272 1.00 97.81 106 GLN A C 1
ATOM 798 O O . GLN A 1 106 ? 10.620 2.950 -5.139 1.00 97.81 106 GLN A O 1
ATOM 803 N N . LEU A 1 107 ? 11.648 4.852 -4.553 1.00 97.44 107 LEU A N 1
ATOM 804 C CA . LEU A 1 107 ? 11.868 5.348 -5.899 1.00 97.44 107 LEU A CA 1
ATOM 805 C C . LEU A 1 107 ? 13.342 5.181 -6.250 1.00 97.44 107 LEU A C 1
ATOM 807 O O . LEU A 1 107 ? 14.205 5.678 -5.526 1.00 97.44 107 LEU A O 1
ATOM 811 N N . TYR A 1 108 ? 13.595 4.536 -7.377 1.00 97.31 108 TYR A N 1
ATOM 812 C CA . TYR A 1 108 ? 14.912 4.291 -7.939 1.00 97.31 108 TYR A CA 1
ATOM 813 C C . TYR A 1 108 ? 15.053 5.025 -9.267 1.00 97.31 108 TYR A C 1
ATOM 815 O O . TYR A 1 108 ? 14.073 5.165 -10.007 1.00 97.31 108 TYR A O 1
ATOM 823 N N . ASP A 1 109 ? 16.260 5.497 -9.559 1.00 95.88 109 ASP A N 1
ATOM 824 C CA . ASP A 1 109 ? 16.593 6.002 -10.888 1.00 95.88 109 ASP A CA 1
ATOM 825 C C . ASP A 1 109 ? 16.771 4.856 -11.904 1.00 95.88 109 ASP A C 1
ATOM 827 O O . ASP A 1 109 ? 16.701 3.670 -11.573 1.00 95.88 109 ASP A O 1
ATOM 831 N N . ALA A 1 110 ? 17.017 5.211 -13.163 1.00 94.06 110 ALA A N 1
ATOM 832 C CA . ALA A 1 110 ? 17.299 4.254 -14.231 1.00 94.06 110 ALA A CA 1
ATOM 833 C C . ALA A 1 110 ? 18.541 3.370 -13.988 1.00 94.06 110 ALA A C 1
ATOM 835 O O . ALA A 1 110 ? 18.662 2.298 -14.579 1.00 94.06 110 ALA A O 1
ATOM 836 N N . SER A 1 111 ? 19.470 3.812 -13.133 1.00 94.50 111 SER A N 1
ATOM 837 C CA . SER A 1 111 ? 20.682 3.076 -12.750 1.00 94.50 111 SER A CA 1
ATOM 838 C C . SER A 1 111 ? 20.492 2.240 -11.478 1.00 94.50 111 SER A C 1
ATOM 840 O O . SER A 1 111 ? 21.472 1.721 -10.947 1.00 94.50 111 SER A O 1
ATOM 842 N N . ASP A 1 112 ? 19.249 2.097 -11.008 1.00 93.50 112 ASP A N 1
ATOM 843 C CA . ASP A 1 112 ? 18.857 1.349 -9.810 1.00 93.50 112 ASP A CA 1
ATOM 844 C C . ASP A 1 112 ? 19.394 1.935 -8.490 1.00 93.50 112 ASP A C 1
ATOM 846 O O . ASP A 1 112 ? 19.476 1.256 -7.465 1.00 93.50 112 ASP A O 1
ATOM 850 N N . ASN A 1 113 ? 19.726 3.230 -8.468 1.00 96.06 113 ASN A N 1
ATOM 851 C CA . ASN A 1 113 ? 20.057 3.921 -7.225 1.00 96.06 113 ASN A CA 1
ATOM 852 C C . ASN A 1 113 ? 18.778 4.396 -6.539 1.00 96.06 113 ASN A C 1
ATOM 854 O O . ASN A 1 113 ? 17.943 5.061 -7.155 1.00 96.06 113 ASN A O 1
ATOM 858 N N . LEU A 1 114 ? 18.644 4.118 -5.240 1.00 96.81 114 LEU A N 1
ATOM 859 C CA . LEU A 1 114 ? 17.542 4.641 -4.436 1.00 96.81 114 LEU A CA 1
ATOM 860 C C . LEU A 1 114 ? 17.651 6.170 -4.347 1.00 96.81 114 LEU A C 1
ATOM 862 O O . LEU A 1 114 ? 18.556 6.702 -3.705 1.00 96.81 114 LEU A O 1
ATOM 866 N N . ILE A 1 115 ? 16.700 6.872 -4.958 1.00 96.44 115 ILE A N 1
ATOM 867 C CA . ILE A 1 115 ? 16.637 8.338 -4.957 1.00 96.44 115 ILE A CA 1
ATOM 868 C C . ILE A 1 115 ? 15.696 8.887 -3.886 1.00 96.44 115 ILE A C 1
ATOM 870 O O . ILE A 1 115 ? 15.875 10.011 -3.420 1.00 96.44 115 ILE A O 1
ATOM 874 N N . SER A 1 116 ? 14.684 8.119 -3.478 1.00 96.44 116 SER A N 1
ATOM 875 C CA . SER A 1 116 ? 13.768 8.531 -2.416 1.00 96.44 116 SER A CA 1
ATOM 876 C C . SER A 1 116 ? 13.066 7.337 -1.783 1.00 96.44 116 SER A C 1
ATOM 878 O O . SER A 1 116 ? 12.638 6.422 -2.479 1.00 96.44 116 SER A O 1
ATOM 880 N N . GLU A 1 117 ? 12.870 7.385 -0.469 1.00 97.25 117 GLU A N 1
ATOM 881 C CA . GLU A 1 117 ? 11.951 6.505 0.248 1.00 97.25 117 GLU A CA 1
ATOM 882 C C . GLU A 1 117 ? 10.853 7.360 0.886 1.00 97.25 117 GLU A C 1
ATOM 884 O O . GLU A 1 117 ? 11.128 8.314 1.613 1.00 97.25 117 GLU A O 1
ATOM 889 N N . THR A 1 118 ? 9.596 7.038 0.591 1.00 97.00 118 THR A N 1
ATOM 890 C CA . THR A 1 118 ? 8.424 7.727 1.134 1.00 97.00 118 THR A CA 1
ATOM 891 C C . THR A 1 118 ? 7.590 6.754 1.950 1.00 97.00 118 THR A C 1
ATOM 893 O O . THR A 1 118 ? 7.185 5.696 1.466 1.00 97.00 118 THR A O 1
ATOM 896 N N . PHE A 1 119 ? 7.293 7.134 3.187 1.00 97.38 119 PHE A N 1
ATOM 897 C CA . PHE A 1 119 ? 6.322 6.435 4.013 1.00 97.38 119 PHE A CA 1
ATOM 898 C C . PHE A 1 119 ? 4.899 6.735 3.519 1.00 97.38 119 PHE A C 1
ATOM 900 O O . PHE A 1 119 ? 4.511 7.901 3.428 1.00 97.38 119 PHE A O 1
ATOM 907 N N . ILE A 1 120 ? 4.134 5.693 3.184 1.00 97.38 120 ILE A N 1
ATOM 908 C CA . ILE A 1 120 ? 2.802 5.835 2.582 1.00 97.38 120 ILE A CA 1
ATOM 909 C C . ILE A 1 120 ? 1.707 5.620 3.618 1.00 97.38 120 ILE A C 1
ATOM 911 O O . ILE A 1 120 ? 0.810 6.447 3.743 1.00 97.38 120 ILE A O 1
ATOM 915 N N . ALA A 1 121 ? 1.743 4.519 4.354 1.00 96.69 121 ALA A N 1
ATOM 916 C CA . ALA A 1 121 ? 0.684 4.199 5.301 1.00 96.69 121 ALA A CA 1
ATOM 917 C C . ALA A 1 121 ? 1.189 3.263 6.398 1.00 96.69 121 ALA A C 1
ATOM 919 O O . ALA A 1 121 ? 2.130 2.504 6.171 1.00 96.69 121 ALA A O 1
ATOM 920 N N . ASP A 1 122 ? 0.546 3.319 7.564 1.00 95.31 122 ASP A N 1
ATOM 921 C CA . 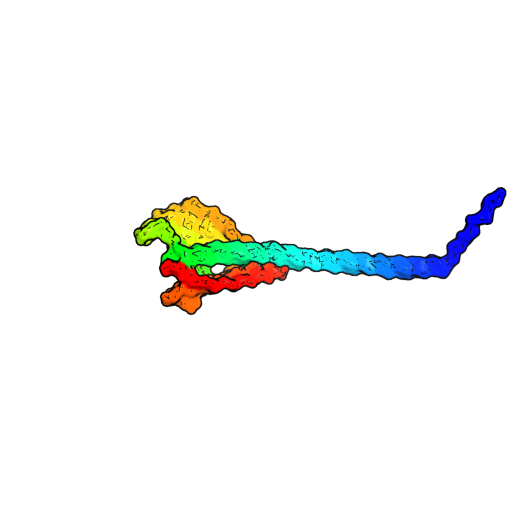ASP A 1 122 ? 0.686 2.342 8.651 1.00 95.31 122 ASP A CA 1
ATOM 922 C C . ASP A 1 122 ? -0.624 1.585 8.877 1.00 95.31 122 ASP A C 1
ATOM 924 O O . ASP A 1 122 ? -1.661 1.905 8.290 1.00 95.31 122 ASP A O 1
ATOM 928 N N . TYR A 1 123 ? -0.580 0.636 9.811 1.00 94.50 123 TYR A N 1
ATOM 929 C CA . TYR A 1 123 ? -1.708 -0.170 10.266 1.00 94.50 123 TYR A CA 1
ATOM 930 C C . TYR A 1 123 ? -2.335 -1.004 9.153 1.00 94.50 123 TYR A C 1
ATOM 932 O O . TYR A 1 123 ? -3.466 -1.457 9.298 1.00 94.50 123 TYR A O 1
ATOM 940 N N . LEU A 1 124 ? -1.624 -1.200 8.043 1.00 95.50 124 LEU A N 1
ATOM 941 C CA . LEU A 1 124 ? -2.096 -2.040 6.963 1.00 95.50 124 LEU A CA 1
ATOM 942 C C . LEU A 1 124 ? -1.963 -3.507 7.351 1.00 95.50 124 LEU A C 1
ATOM 944 O O . LEU A 1 124 ? -0.985 -3.930 7.965 1.00 95.50 124 LEU A O 1
ATOM 948 N N . ASP A 1 125 ? -2.959 -4.275 6.954 1.00 94.31 125 ASP A N 1
ATOM 949 C CA . ASP A 1 125 ? -2.945 -5.720 7.045 1.00 94.31 125 ASP A CA 1
ATOM 950 C C . ASP A 1 125 ? -2.385 -6.267 5.729 1.00 94.31 125 ASP A C 1
ATOM 952 O O . ASP A 1 125 ? -3.100 -6.340 4.728 1.00 94.31 125 ASP A O 1
ATOM 956 N N . ALA A 1 126 ? -1.081 -6.558 5.709 1.00 92.00 126 ALA A N 1
ATOM 957 C CA . ALA A 1 126 ? -0.354 -6.946 4.500 1.00 92.00 126 ALA A CA 1
ATOM 958 C C . ALA A 1 126 ? -0.901 -8.234 3.858 1.00 92.00 126 ALA A C 1
ATOM 960 O O . ALA A 1 126 ? -0.896 -8.350 2.632 1.00 92.00 126 ALA A O 1
ATOM 961 N N . ASP A 1 127 ? -1.429 -9.161 4.664 1.00 91.62 127 ASP A N 1
ATOM 962 C CA . ASP A 1 127 ? -2.013 -10.418 4.183 1.00 91.62 127 ASP A CA 1
ATOM 963 C C . ASP A 1 127 ? -3.369 -10.184 3.501 1.00 91.62 127 ASP A C 1
ATOM 965 O O . ASP A 1 127 ? -3.735 -10.884 2.556 1.00 91.62 127 ASP A O 1
ATOM 969 N N . ASN A 1 128 ? -4.100 -9.157 3.945 1.00 92.44 128 ASN A N 1
ATOM 970 C CA . ASN A 1 128 ? -5.387 -8.744 3.384 1.00 92.44 128 ASN A CA 1
ATOM 971 C C . ASN A 1 128 ? -5.280 -7.559 2.405 1.00 92.44 128 ASN A C 1
ATOM 973 O O . ASN A 1 128 ? -6.304 -7.015 1.969 1.00 92.44 128 ASN A O 1
ATOM 977 N N . CYS A 1 129 ? -4.062 -7.146 2.050 1.00 94.81 129 CYS A N 1
ATOM 978 C CA . CYS A 1 129 ? -3.798 -6.203 0.971 1.00 94.81 129 CYS A CA 1
ATOM 979 C C . CYS A 1 129 ? -3.443 -6.973 -0.298 1.00 94.81 129 CYS A C 1
ATOM 981 O O . CYS A 1 129 ? -2.550 -7.814 -0.293 1.00 94.81 129 CYS A O 1
ATOM 983 N N . THR A 1 130 ? -4.130 -6.674 -1.401 1.00 96.44 130 THR A N 1
ATOM 984 C CA . THR A 1 130 ? -3.896 -7.365 -2.671 1.00 96.44 130 THR A CA 1
ATOM 985 C C . THR A 1 130 ? -3.794 -6.409 -3.845 1.00 96.44 130 THR A C 1
ATOM 987 O O . THR A 1 130 ? -4.527 -5.425 -3.924 1.00 96.44 130 THR A O 1
ATOM 990 N N . PHE A 1 131 ? -2.914 -6.718 -4.789 1.00 96.31 131 PHE A N 1
ATOM 991 C CA . PHE A 1 131 ? -2.857 -6.085 -6.098 1.00 96.31 131 PHE A 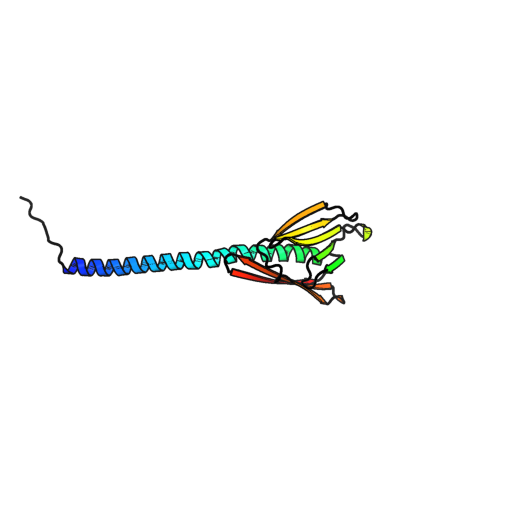CA 1
ATOM 992 C C . PHE A 1 131 ? -2.994 -7.162 -7.173 1.00 96.31 131 PHE A C 1
ATOM 994 O O . PHE A 1 131 ? -2.194 -8.089 -7.251 1.00 96.31 131 PHE A O 1
ATOM 1001 N N . SER A 1 132 ? -4.038 -7.064 -7.991 1.00 94.38 132 SER A N 1
ATOM 1002 C CA . SER A 1 132 ? -4.387 -8.094 -8.970 1.00 94.38 132 SER A CA 1
ATOM 1003 C C . SER A 1 132 ? -4.635 -7.497 -10.346 1.00 94.38 132 SER A C 1
ATOM 1005 O O . SER A 1 132 ? -5.144 -6.385 -10.487 1.00 94.38 132 SER A O 1
ATOM 1007 N N . THR A 1 133 ? -4.282 -8.258 -11.377 1.00 93.56 133 THR A N 1
ATOM 1008 C CA . THR A 1 133 ? -4.562 -7.877 -12.761 1.00 93.56 133 THR A CA 1
ATOM 1009 C C . THR A 1 133 ? -5.985 -8.291 -13.113 1.00 93.56 133 THR A C 1
ATOM 1011 O O . THR A 1 133 ? -6.318 -9.472 -13.055 1.00 93.56 133 THR A O 1
ATOM 1014 N N . VAL A 1 134 ? -6.823 -7.324 -13.486 1.00 92.38 134 VAL A N 1
ATOM 1015 C CA . VAL A 1 134 ? -8.208 -7.568 -13.923 1.00 92.38 134 VAL A CA 1
ATOM 1016 C C . VAL A 1 134 ? -8.247 -7.800 -15.430 1.00 92.38 134 VAL A C 1
ATOM 1018 O O . VAL A 1 134 ? -8.923 -8.708 -15.907 1.00 92.38 134 VAL A O 1
ATOM 1021 N N . ASN A 1 135 ? -7.503 -6.991 -16.187 1.00 90.06 135 ASN A N 1
ATOM 1022 C CA . ASN A 1 135 ? -7.339 -7.156 -17.624 1.00 90.06 135 ASN A CA 1
ATOM 1023 C C . ASN A 1 135 ? -5.950 -6.665 -18.049 1.00 90.06 135 ASN A C 1
ATOM 1025 O O . ASN A 1 135 ? -5.714 -5.462 -18.135 1.00 90.06 135 ASN A O 1
ATOM 1029 N N . ALA A 1 136 ? -5.049 -7.606 -18.340 1.00 85.62 136 ALA A N 1
ATOM 1030 C CA . ALA A 1 136 ? -3.674 -7.306 -18.739 1.00 85.62 136 ALA A CA 1
ATOM 1031 C C . ALA A 1 136 ? -3.596 -6.562 -20.082 1.00 85.62 136 ALA A C 1
ATOM 1033 O O . ALA A 1 136 ? -2.772 -5.672 -20.246 1.00 85.62 136 ALA A O 1
ATOM 1034 N N . THR A 1 137 ? -4.472 -6.892 -21.038 1.00 86.06 137 THR A N 1
ATOM 1035 C CA . THR A 1 137 ? -4.478 -6.286 -22.380 1.00 86.06 137 THR A CA 1
ATOM 1036 C C . THR A 1 137 ? -4.865 -4.812 -22.347 1.00 86.06 137 THR A C 1
ATOM 1038 O O . THR A 1 137 ? -4.387 -4.032 -23.162 1.00 86.06 137 THR A O 1
ATOM 1041 N N . LEU A 1 138 ? -5.737 -4.436 -21.412 1.00 86.69 138 LEU A N 1
ATOM 1042 C CA . LEU A 1 138 ? -6.203 -3.063 -21.242 1.00 86.69 138 LEU A CA 1
ATOM 1043 C C . LEU A 1 138 ? -5.464 -2.318 -20.116 1.00 86.69 138 LEU A C 1
ATOM 1045 O O . LEU A 1 138 ? -5.826 -1.185 -19.814 1.00 86.69 138 LEU A O 1
ATOM 1049 N N . GLY A 1 139 ? -4.486 -2.952 -19.457 1.00 90.69 139 GLY A N 1
ATOM 1050 C CA . GLY A 1 139 ? -3.777 -2.369 -18.317 1.00 90.69 139 GLY A CA 1
ATOM 1051 C C . GLY A 1 139 ? -4.697 -2.022 -17.141 1.00 90.69 139 GLY A C 1
ATOM 1052 O O . GLY A 1 139 ? -4.491 -0.996 -16.495 1.00 90.69 139 GLY A O 1
ATOM 1053 N N . TYR A 1 140 ? -5.733 -2.831 -16.884 1.00 94.06 140 TYR A N 1
ATOM 1054 C CA . TYR A 1 140 ? -6.638 -2.660 -15.742 1.00 94.06 140 TYR A CA 1
ATOM 1055 C C . TYR A 1 140 ? -6.247 -3.571 -14.582 1.00 94.06 140 TYR A C 1
ATOM 1057 O O . TYR A 1 140 ? -6.169 -4.797 -14.717 1.00 94.06 140 TYR A O 1
ATOM 1065 N N . TYR A 1 141 ? -6.113 -2.963 -13.414 1.00 95.31 141 TYR A N 1
ATOM 1066 C CA . TYR A 1 141 ? -5.717 -3.594 -12.168 1.00 95.31 141 TYR A CA 1
ATOM 1067 C C . TYR A 1 141 ? -6.698 -3.239 -11.054 1.00 95.31 141 TYR A C 1
ATOM 1069 O O . TYR A 1 141 ? -7.423 -2.242 -11.118 1.00 95.31 141 TYR A O 1
ATOM 1077 N N . ARG A 1 142 ? -6.695 -4.064 -10.012 1.00 95.75 142 ARG A N 1
ATOM 1078 C CA . ARG A 1 142 ? -7.472 -3.869 -8.795 1.00 95.75 142 ARG A CA 1
ATOM 1079 C C . ARG A 1 142 ? -6.555 -3.937 -7.592 1.00 95.75 142 ARG A C 1
ATOM 1081 O O . ARG A 1 142 ? -5.891 -4.950 -7.370 1.00 95.75 142 ARG A O 1
ATOM 1088 N N . LEU A 1 143 ? -6.583 -2.874 -6.803 1.00 96.94 143 LEU A N 1
ATOM 1089 C CA . LEU A 1 143 ? -5.920 -2.772 -5.515 1.00 96.94 143 LEU A CA 1
ATOM 1090 C C . LEU A 1 143 ? -6.962 -2.902 -4.402 1.00 96.94 143 LEU A C 1
ATOM 1092 O O . LEU A 1 143 ? -7.901 -2.113 -4.337 1.00 96.94 143 LEU A O 1
ATOM 1096 N N . TH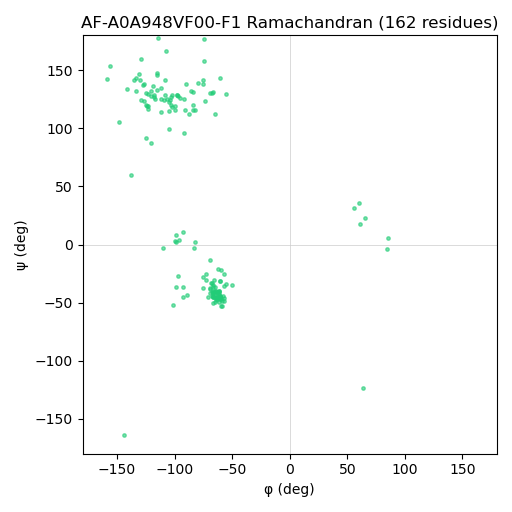R A 1 144 ? -6.764 -3.843 -3.491 1.00 97.31 144 THR A N 1
ATOM 1097 C CA . THR A 1 144 ? -7.501 -3.944 -2.229 1.00 97.31 144 THR A CA 1
ATOM 1098 C C . THR A 1 144 ? -6.556 -3.573 -1.100 1.00 97.31 144 THR A C 1
ATOM 1100 O O . THR A 1 144 ? -5.493 -4.173 -0.970 1.00 97.31 144 THR A O 1
ATOM 1103 N N . VAL A 1 145 ? -6.934 -2.593 -0.285 1.00 96.75 145 VAL A N 1
ATOM 1104 C CA . VAL A 1 145 ? -6.159 -2.162 0.881 1.00 96.75 145 VAL A CA 1
ATOM 1105 C C . VAL A 1 145 ? -7.012 -2.323 2.124 1.00 96.75 145 VAL A C 1
ATOM 1107 O O . VAL A 1 145 ? -8.126 -1.799 2.179 1.00 96.75 145 VAL A O 1
ATOM 1110 N N . THR A 1 146 ? -6.464 -3.003 3.124 1.00 96.12 146 THR A N 1
ATOM 1111 C CA . THR A 1 146 ? -7.094 -3.210 4.428 1.00 96.12 146 THR A CA 1
ATOM 1112 C C . THR A 1 146 ? -6.200 -2.617 5.507 1.00 96.12 146 THR A C 1
ATOM 1114 O O . THR A 1 146 ? -4.997 -2.867 5.507 1.00 96.12 146 THR A O 1
ATOM 1117 N N . ALA A 1 147 ? -6.772 -1.826 6.414 1.00 95.50 147 ALA A N 1
ATOM 1118 C CA . ALA A 1 147 ? -6.079 -1.304 7.588 1.00 95.50 147 ALA A CA 1
ATOM 1119 C C . ALA A 1 147 ? -6.858 -1.624 8.861 1.00 95.50 147 ALA A C 1
ATOM 1121 O O . ALA A 1 147 ? -8.076 -1.450 8.882 1.00 95.50 147 ALA A O 1
ATOM 1122 N N . THR A 1 148 ? -6.157 -2.018 9.922 1.00 92.44 148 THR A N 1
ATOM 1123 C CA . THR A 1 148 ? -6.754 -2.427 11.196 1.00 92.44 148 THR A CA 1
ATOM 1124 C C . THR A 1 148 ? -6.110 -1.681 12.357 1.00 92.44 148 THR A C 1
ATOM 1126 O O . THR A 1 148 ? -4.897 -1.745 12.557 1.00 92.44 148 THR A O 1
ATOM 1129 N N . ARG A 1 149 ? -6.922 -0.994 13.168 1.00 87.56 149 ARG A N 1
ATOM 1130 C CA . ARG A 1 149 ? -6.467 -0.312 14.387 1.00 87.56 149 ARG A CA 1
ATOM 1131 C C . ARG A 1 149 ? -7.499 -0.466 15.498 1.00 87.56 149 ARG A C 1
ATOM 1133 O O . 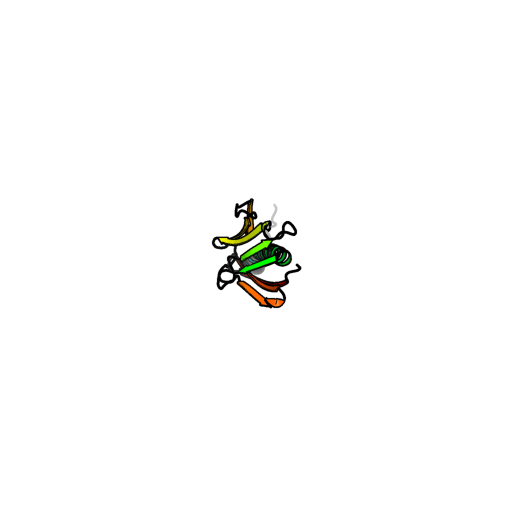ARG A 1 149 ? -8.682 -0.263 15.269 1.00 87.56 149 ARG A O 1
ATOM 1140 N N . GLU A 1 150 ? -7.041 -0.810 16.703 1.00 83.81 150 GLU A N 1
ATOM 1141 C CA . GLU A 1 150 ? -7.898 -0.952 17.900 1.00 83.81 150 GLU A CA 1
ATOM 1142 C C . GLU A 1 150 ? -9.074 -1.937 17.711 1.00 83.81 150 GLU A C 1
ATOM 1144 O O . GLU A 1 150 ? -10.129 -1.790 18.316 1.00 83.81 150 GLU A O 1
ATOM 1149 N N . GLY A 1 151 ? -8.879 -2.970 16.881 1.00 81.19 151 GLY A N 1
ATOM 1150 C CA . GLY A 1 151 ? -9.893 -3.990 16.584 1.00 81.19 151 GLY A CA 1
ATOM 1151 C C . GLY A 1 151 ? -10.882 -3.610 15.478 1.00 81.19 151 GLY A C 1
ATOM 1152 O O . GLY A 1 151 ? -11.676 -4.452 15.071 1.00 81.19 151 GLY A O 1
ATOM 1153 N N . GLU A 1 152 ? -10.801 -2.389 14.949 1.00 84.75 152 GLU A N 1
ATOM 1154 C CA . GLU A 1 152 ? -11.607 -1.917 13.824 1.00 84.75 152 GLU A CA 1
ATOM 1155 C C . GLU A 1 152 ? -10.811 -2.018 12.520 1.00 84.75 152 GLU A C 1
ATOM 1157 O O . GLU A 1 152 ? -9.687 -1.516 12.430 1.00 84.75 152 GLU A O 1
ATOM 1162 N N . SER A 1 153 ? -11.402 -2.641 11.499 1.00 90.00 153 SER A N 1
ATOM 1163 C CA . SER A 1 153 ? -10.800 -2.795 10.171 1.00 90.00 153 SER A CA 1
ATOM 1164 C C . SER A 1 153 ? -11.550 -1.981 9.122 1.00 90.00 153 SER A C 1
ATOM 1166 O O . SER A 1 153 ? -12.777 -2.045 9.033 1.00 90.00 153 SER A O 1
ATOM 1168 N N . VAL A 1 154 ? -10.816 -1.270 8.271 1.00 93.56 154 VAL A N 1
ATOM 1169 C CA . VAL A 1 154 ? -11.354 -0.564 7.107 1.00 93.56 154 VAL A CA 1
ATOM 1170 C C . VAL A 1 154 ? -10.727 -1.147 5.852 1.00 93.56 154 VAL A C 1
ATOM 1172 O O . VAL A 1 154 ? -9.505 -1.198 5.736 1.00 93.56 154 VAL A O 1
ATOM 1175 N N . THR A 1 155 ? -11.564 -1.513 4.884 1.00 95.94 155 THR A N 1
ATOM 1176 C CA . THR A 1 155 ? -11.123 -2.020 3.581 1.00 95.94 155 THR A CA 1
ATOM 1177 C C . THR A 1 155 ? -11.610 -1.103 2.466 1.00 95.94 155 THR A C 1
ATOM 1179 O O . THR A 1 155 ? -12.765 -0.663 2.449 1.00 95.94 155 THR A O 1
ATOM 1182 N N . ARG A 1 156 ? -10.728 -0.806 1.510 1.00 95.88 156 ARG A N 1
ATOM 1183 C CA . ARG A 1 156 ? -11.049 -0.072 0.282 1.00 95.88 156 ARG A CA 1
ATOM 1184 C C . ARG A 1 156 ? -10.516 -0.813 -0.931 1.00 95.88 156 ARG A C 1
ATOM 1186 O O . ARG A 1 156 ? -9.420 -1.362 -0.901 1.00 95.88 156 ARG A O 1
ATOM 1193 N N . VAL A 1 157 ? -11.309 -0.787 -1.995 1.00 97.12 157 VAL A N 1
ATOM 1194 C CA . VAL A 1 157 ? -10.969 -1.366 -3.293 1.00 97.12 157 VAL A CA 1
ATOM 1195 C C . VAL A 1 157 ? -10.869 -0.229 -4.301 1.00 97.12 157 VAL A C 1
ATOM 1197 O O . VAL A 1 157 ? -11.751 0.631 -4.350 1.00 97.12 157 VAL A O 1
ATOM 1200 N N . TYR A 1 158 ? -9.799 -0.230 -5.087 1.00 96.38 158 TYR A N 1
ATOM 1201 C CA . TYR A 1 158 ? -9.513 0.745 -6.128 1.00 96.38 158 TYR A CA 1
ATOM 1202 C C . TYR A 1 158 ? -9.313 0.012 -7.448 1.00 96.38 158 TYR A C 1
ATOM 1204 O O . TYR A 1 158 ? -8.397 -0.799 -7.585 1.00 96.38 158 TYR A O 1
ATOM 1212 N N . ASP A 1 159 ? -10.166 0.321 -8.417 1.00 94.94 159 ASP A N 1
ATOM 1213 C CA . ASP A 1 159 ? -9.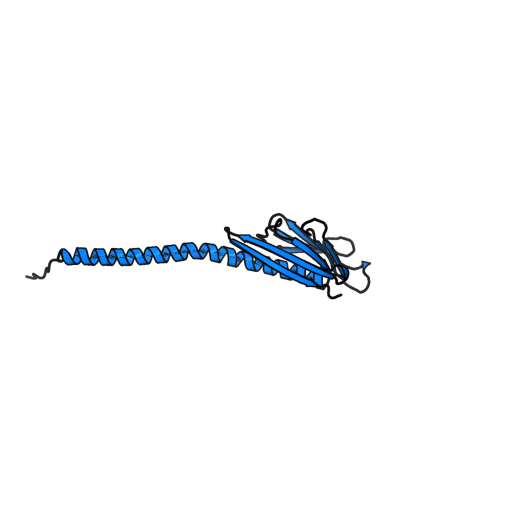996 -0.119 -9.796 1.00 94.94 159 ASP A CA 1
ATOM 1214 C C . ASP A 1 159 ? -9.220 0.958 -10.557 1.00 94.94 159 ASP A C 1
ATOM 1216 O O . ASP A 1 159 ? -9.599 2.133 -10.559 1.00 94.94 159 ASP A O 1
ATOM 1220 N N . VAL A 1 160 ? -8.111 0.566 -11.181 1.00 94.50 160 VAL A N 1
ATOM 1221 C CA . VAL A 1 160 ? -7.178 1.482 -11.839 1.00 94.50 160 VAL A CA 1
ATOM 1222 C C . VAL A 1 160 ? -6.791 0.968 -13.219 1.00 94.50 160 VAL A C 1
ATOM 1224 O O . VAL A 1 160 ? -6.442 -0.194 -13.380 1.00 94.50 160 VAL A O 1
ATOM 1227 N N . GLY A 1 161 ? -6.846 1.848 -14.218 1.00 91.88 161 GLY A N 1
ATOM 1228 C CA . GLY A 1 161 ? -6.315 1.602 -15.557 1.00 91.88 161 GLY A CA 1
ATOM 1229 C C . GLY A 1 161 ? -5.051 2.423 -15.804 1.00 91.88 161 GLY A C 1
ATOM 1230 O O . GLY A 1 161 ? -4.988 3.581 -15.377 1.00 91.88 161 GLY A O 1
ATOM 1231 N N . GLN A 1 162 ? -4.066 1.854 -16.497 1.00 92.62 162 GLN A N 1
ATOM 1232 C CA . GLN A 1 162 ? -2.947 2.619 -17.059 1.00 92.62 162 GLN A CA 1
ATOM 1233 C C . GLN A 1 162 ? -3.473 3.654 -18.068 1.00 92.62 162 GLN A C 1
ATOM 1235 O O . GLN A 1 162 ? -4.464 3.414 -18.759 1.00 92.62 162 GLN A O 1
ATOM 1240 N N . ARG A 1 163 ? -2.849 4.838 -18.114 1.00 85.56 163 ARG A N 1
ATOM 1241 C CA . ARG A 1 163 ? -3.249 5.943 -19.011 1.00 85.56 163 ARG A CA 1
ATOM 1242 C C . ARG A 1 163 ? -2.262 6.218 -20.148 1.00 85.56 163 ARG A C 1
ATOM 1244 O O . ARG A 1 163 ? -2.527 7.123 -20.936 1.00 85.56 163 ARG A O 1
ATOM 1251 N N . LEU A 1 164 ? -1.141 5.503 -20.179 1.00 69.69 164 LEU A N 1
ATOM 1252 C CA . LEU A 1 164 ? -0.090 5.644 -21.188 1.00 69.69 164 LEU A CA 1
ATOM 1253 C C . LEU A 1 164 ? -0.414 4.869 -22.463 1.00 69.69 164 LEU A C 1
ATOM 1255 O O . LEU A 1 164 ? -1.003 3.772 -22.344 1.00 69.69 164 LEU A O 1
#

Sequence (164 aa):
MSKGQKGFTLLEIVVGSAIMAVVVGAIAATITILFLNYGQMAGQNTALPQVQNAGFWVTRDVQTSRNVTATDPNGFPLSLRLPVDINENNDNSANYVFEGSKLKRQLYDASDNLISETFIADYLDADNCTFSTVNATLGYYRLTVTATREGESVTRVYDVGQRL

Solvent-accessible surface area (backbone atoms only — not comparable to full-atom values): 8767 Å² total; per-residue (Å²): 135,93,84,84,82,81,76,84,53,73,66,56,55,56,53,50,50,53,52,48,53,53,53,52,50,55,51,52,52,53,53,53,51,51,59,62,51,48,55,60,52,50,18,45,69,52,20,48,58,24,35,50,43,40,47,50,56,53,46,54,50,48,27,57,18,80,44,83,45,58,75,37,97,46,14,60,48,29,39,29,34,32,66,74,60,92,52,74,78,54,24,25,36,41,34,39,41,73,62,74,37,28,39,33,41,39,33,23,42,54,85,69,46,79,74,45,78,43,86,52,29,55,45,31,38,61,89,64,26,34,43,47,78,75,35,76,92,69,42,28,33,38,40,36,33,26,10,50,30,94,91,34,73,39,75,48,76,46,82,40,49,42,71,117

Mean predicted aligned error: 9.98 Å